Protein AF-A0A9D4KGR6-F1 (afdb_monomer_lite)

Secondary structure (DSSP, 8-state):
----EEEETTTEEEETTS---HHHHHHHHHHHHHHHHHHHHHHHHHHHHHHHHHHHHHHHHHHHHHHHHHHHHHHHHHHHHHHHHHHHHHHHHHHHHHHHHHHHHHHHHHHHHHHHHHHHHHHHHHHHHHHHT-

Foldseek 3Di:
DDFDWDDDPDPFIDTPPDDGPPVVVVVVVVVVVVVVVVVVVVVVVVVVVVVVVVVVVVVVVVVVVVVVVVVVVVVVVVVVVVVVVVVVVVVVVVVVVVVVVVVVVVVVVVVVVVVVVVVVVVVVVVVVVVVVVD

Sequence (134 aa):
MGSLSFCITGNCCTNAKETVSMGCQINILTKFHKDWMKTVTSIVYTSDSINILTKFHQDWMQNINILTKFHKDWMKTINILTKFHKDWMKTINILTKFHKDWMKT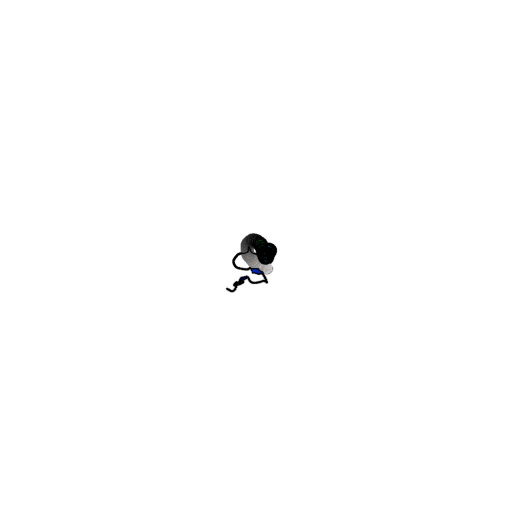VTSTVYTNKLLTDAGHHTSHKLTMSLCDR

Radius of gyration: 55.05 Å; chains: 1; bounding box: 115×32×144 Å

Organism: Dreissena polymorpha (NCBI:txid45954)

pLDDT: mean 84.27, std 15.45, range [39.25, 98.25]

Structure (mmCIF, N/CA/C/O backbone):
data_AF-A0A9D4KGR6-F1
#
_entry.id   AF-A0A9D4KGR6-F1
#
loop_
_atom_site.group_PDB
_atom_site.id
_atom_site.type_symbol
_atom_site.label_atom_id
_atom_site.label_alt_id
_atom_site.label_comp_id
_atom_site.label_asym_id
_atom_site.label_entity_id
_atom_site.label_seq_id
_atom_site.pdbx_PDB_ins_code
_atom_site.Cartn_x
_atom_site.Cartn_y
_atom_site.Cartn_z
_atom_site.occupancy
_atom_site.B_iso_or_equiv
_atom_site.auth_seq_id
_atom_site.auth_comp_id
_atom_site.auth_asym_id
_atom_site.auth_atom_id
_atom_site.pdbx_PDB_model_num
ATOM 1 N N . MET A 1 1 ? 65.909 3.972 -64.790 1.00 39.25 1 MET A N 1
ATOM 2 C CA . MET A 1 1 ? 65.276 4.721 -63.681 1.00 39.25 1 MET A CA 1
ATOM 3 C C . MET A 1 1 ? 64.001 3.983 -63.309 1.00 39.25 1 MET A C 1
ATOM 5 O O . MET A 1 1 ? 63.100 3.919 -64.132 1.00 39.25 1 MET A O 1
ATOM 9 N N . GLY A 1 2 ? 64.000 3.297 -62.164 1.00 45.47 2 GLY A N 1
ATOM 10 C CA . GLY A 1 2 ? 62.938 2.363 -61.776 1.00 45.47 2 GLY A CA 1
ATOM 11 C C . GLY A 1 2 ? 61.663 3.073 -61.323 1.00 45.47 2 GLY A C 1
ATOM 12 O O . GLY A 1 2 ? 61.721 4.036 -60.563 1.00 45.47 2 GLY A O 1
ATOM 13 N N . SER A 1 3 ? 60.514 2.594 -61.790 1.00 53.06 3 SER A N 1
ATOM 14 C CA . SER A 1 3 ? 59.195 3.011 -61.316 1.00 53.06 3 SER A CA 1
ATOM 15 C C . SER A 1 3 ? 58.908 2.365 -59.958 1.00 53.06 3 SER A C 1
ATOM 17 O O . SER A 1 3 ? 58.720 1.151 -59.888 1.00 53.06 3 SER A O 1
ATOM 19 N N . LEU A 1 4 ? 58.870 3.158 -58.880 1.00 50.38 4 LEU A N 1
ATOM 20 C CA . LEU A 1 4 ? 58.347 2.693 -57.593 1.00 50.38 4 LEU A CA 1
ATOM 21 C C . LEU A 1 4 ? 56.828 2.495 -57.712 1.00 50.38 4 LEU A C 1
ATOM 23 O O . LEU A 1 4 ? 56.089 3.450 -57.958 1.00 50.38 4 LEU A O 1
ATOM 27 N N . SER A 1 5 ? 56.379 1.251 -57.551 1.00 55.12 5 SER A N 1
ATOM 28 C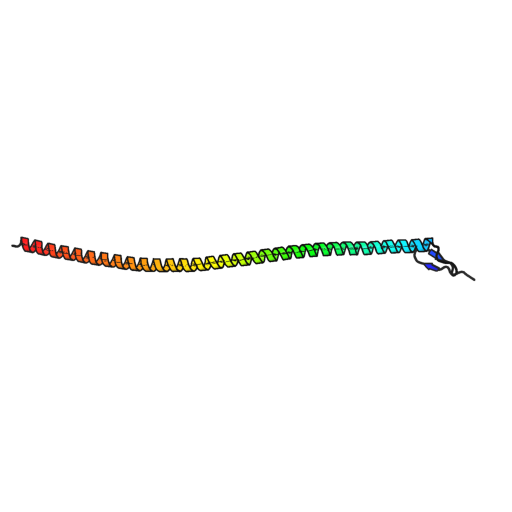 CA . SER A 1 5 ? 54.967 0.900 -57.386 1.00 55.12 5 SER A CA 1
ATOM 29 C C . SER A 1 5 ? 54.619 0.947 -55.900 1.00 55.12 5 SER A C 1
ATOM 31 O O . SER A 1 5 ? 55.370 0.417 -55.079 1.00 55.12 5 SER A O 1
ATOM 33 N N . PHE A 1 6 ? 53.508 1.597 -55.549 1.00 54.81 6 PHE A N 1
ATOM 34 C CA . PHE A 1 6 ? 53.022 1.663 -54.170 1.00 54.81 6 PHE A CA 1
ATOM 35 C C . PHE A 1 6 ? 51.729 0.852 -54.069 1.00 54.81 6 PHE A C 1
ATOM 37 O O . PHE A 1 6 ? 50.770 1.107 -54.801 1.00 54.81 6 PHE A O 1
ATOM 44 N N . CYS A 1 7 ? 51.705 -0.142 -53.182 1.00 55.19 7 CYS A N 1
ATOM 45 C CA . CYS A 1 7 ? 50.536 -0.987 -52.964 1.00 55.19 7 CYS A CA 1
ATOM 46 C C . CYS A 1 7 ? 49.838 -0.579 -51.666 1.00 55.19 7 CYS A C 1
ATOM 48 O O . CYS A 1 7 ? 50.454 -0.590 -50.600 1.00 55.19 7 CYS A O 1
ATOM 50 N N . ILE A 1 8 ? 48.548 -0.249 -51.743 1.00 58.34 8 ILE A N 1
ATOM 51 C CA . ILE A 1 8 ? 47.704 -0.077 -50.554 1.00 58.34 8 ILE A CA 1
ATOM 52 C C . ILE A 1 8 ? 47.057 -1.429 -50.238 1.00 58.34 8 ILE A C 1
ATOM 54 O O . ILE A 1 8 ? 46.689 -2.193 -51.134 1.00 58.34 8 ILE A O 1
ATOM 58 N N . THR A 1 9 ? 46.979 -1.748 -48.946 1.00 54.50 9 THR A N 1
ATOM 59 C CA . THR A 1 9 ? 46.582 -3.039 -48.375 1.00 54.50 9 THR A CA 1
ATOM 60 C C . THR A 1 9 ? 45.329 -3.620 -49.043 1.00 54.50 9 THR A C 1
ATOM 62 O O . THR A 1 9 ? 44.219 -3.133 -48.837 1.00 54.50 9 THR A O 1
ATOM 65 N N . GLY A 1 10 ? 45.511 -4.702 -49.813 1.00 55.84 10 GLY A N 1
ATOM 66 C CA . GLY A 1 10 ? 44.429 -5.418 -50.504 1.00 55.84 10 GLY A CA 1
ATOM 67 C C . GLY A 1 10 ? 44.560 -5.501 -52.030 1.00 55.84 10 GLY A C 1
ATOM 68 O O . GLY A 1 10 ? 43.572 -5.292 -52.725 1.00 55.84 10 GLY A O 1
ATOM 69 N N . ASN A 1 11 ? 45.750 -5.842 -52.543 1.00 56.44 11 ASN A N 1
ATOM 70 C CA . ASN A 1 11 ? 46.047 -6.095 -53.967 1.00 56.44 11 ASN A CA 1
ATOM 71 C C . ASN A 1 11 ? 45.889 -4.906 -54.935 1.00 56.44 11 ASN A C 1
ATOM 73 O O . ASN A 1 11 ? 45.890 -5.107 -56.148 1.00 56.44 11 ASN A O 1
ATOM 77 N N . CYS A 1 12 ? 45.810 -3.671 -54.442 1.00 57.41 12 CYS A N 1
ATOM 78 C CA . CYS A 1 12 ? 45.788 -2.494 -55.305 1.00 57.41 12 CYS A CA 1
ATOM 79 C C . CYS A 1 12 ? 47.167 -1.844 -55.375 1.00 57.41 12 CYS A C 1
ATOM 81 O O . CYS A 1 12 ? 47.561 -1.139 -54.446 1.00 57.41 12 CYS A O 1
ATOM 83 N N . CYS A 1 13 ? 47.882 -2.064 -56.475 1.00 57.47 13 CYS A N 1
ATOM 84 C CA . CYS A 1 13 ? 49.168 -1.430 -56.748 1.00 57.47 13 CYS A CA 1
ATOM 85 C C . CYS A 1 13 ? 49.007 -0.438 -57.904 1.00 57.47 13 CYS A C 1
ATOM 87 O O . CYS A 1 13 ? 48.464 -0.805 -58.947 1.00 57.47 13 CYS A O 1
ATOM 89 N N . THR A 1 14 ? 49.464 0.805 -57.730 1.00 56.59 14 THR A N 1
ATOM 90 C CA . THR A 1 14 ? 49.539 1.783 -58.826 1.00 56.59 14 THR A CA 1
ATOM 91 C C . THR A 1 14 ? 50.951 2.327 -58.991 1.00 56.59 14 THR A C 1
ATOM 93 O O . THR A 1 14 ? 51.754 2.375 -58.054 1.00 56.59 14 THR A O 1
ATOM 96 N N . ASN A 1 15 ? 51.265 2.721 -60.223 1.00 51.19 15 ASN A N 1
ATOM 97 C CA . ASN A 1 15 ? 52.480 3.458 -60.544 1.00 51.19 15 ASN A CA 1
ATOM 98 C C . ASN A 1 15 ? 52.220 4.943 -60.257 1.00 51.19 15 ASN A C 1
ATOM 100 O O . ASN A 1 15 ? 51.100 5.410 -60.452 1.00 51.19 15 ASN A O 1
ATOM 104 N N . ALA A 1 16 ? 53.240 5.692 -59.822 1.00 49.84 16 ALA A N 1
ATOM 105 C CA . ALA A 1 16 ? 53.147 7.052 -59.258 1.00 49.84 16 ALA A CA 1
ATOM 106 C C . ALA A 1 16 ? 52.474 8.154 -60.126 1.00 49.84 16 ALA A C 1
ATOM 108 O O . ALA A 1 16 ? 52.475 9.319 -59.737 1.00 49.84 16 ALA A O 1
ATOM 109 N N . LYS A 1 17 ? 51.902 7.819 -61.290 1.00 51.28 17 LYS A N 1
ATOM 110 C CA . LYS A 1 17 ? 51.137 8.719 -62.168 1.00 51.28 17 LYS A CA 1
ATOM 111 C C . LYS A 1 17 ? 49.699 8.272 -62.475 1.00 51.28 17 LYS A C 1
ATOM 113 O O . LYS A 1 17 ? 48.999 9.022 -63.145 1.00 51.28 17 LYS A O 1
ATOM 118 N N . GLU A 1 18 ? 49.233 7.117 -62.000 1.00 54.38 18 GLU A N 1
ATOM 119 C CA . GLU A 1 18 ? 47.890 6.612 -62.326 1.00 54.38 18 GLU A CA 1
ATOM 120 C C . GLU A 1 18 ? 46.955 6.586 -61.114 1.00 54.38 18 GLU A C 1
ATOM 122 O O . GLU A 1 18 ? 47.272 6.064 -60.042 1.00 54.38 18 GLU A O 1
ATOM 127 N N . THR A 1 19 ? 45.769 7.160 -61.322 1.00 55.81 19 THR A N 1
ATOM 128 C CA . THR A 1 19 ? 44.596 7.082 -60.451 1.00 55.81 19 THR A CA 1
ATOM 129 C C . THR A 1 19 ? 44.317 5.633 -60.053 1.00 55.81 19 THR A C 1
ATOM 131 O O . THR A 1 19 ? 44.275 4.758 -60.917 1.00 55.81 19 THR A O 1
ATOM 134 N N . VAL A 1 20 ? 44.094 5.381 -58.757 1.00 60.66 20 VAL A N 1
ATOM 135 C CA . VAL A 1 20 ? 43.655 4.077 -58.228 1.00 60.66 20 VAL A CA 1
ATOM 136 C C . VAL A 1 20 ? 42.523 3.533 -59.101 1.00 60.66 20 VAL A C 1
ATOM 138 O O . VAL A 1 20 ? 41.500 4.201 -59.240 1.00 60.66 20 VAL A O 1
ATOM 141 N N . SER A 1 21 ? 42.718 2.350 -59.702 1.00 65.00 21 SER A N 1
ATOM 142 C CA . SER A 1 21 ? 41.725 1.725 -60.589 1.00 65.00 21 SER A CA 1
ATOM 143 C C . SER A 1 21 ? 40.340 1.758 -59.938 1.00 65.00 21 SER A C 1
ATOM 145 O O . SER A 1 21 ? 40.200 1.422 -58.760 1.00 65.00 21 SER A O 1
ATOM 147 N N . MET A 1 22 ? 39.312 2.162 -60.688 1.00 63.66 22 MET A N 1
ATOM 148 C CA . MET A 1 22 ? 37.942 2.333 -60.185 1.00 63.66 22 MET A CA 1
ATOM 149 C C . MET A 1 22 ? 37.417 1.065 -59.483 1.00 63.66 22 MET A C 1
ATOM 151 O O . MET A 1 22 ? 36.724 1.151 -58.471 1.00 63.66 22 MET A O 1
ATOM 155 N N . GLY A 1 23 ? 37.846 -0.122 -59.931 1.00 67.69 23 GLY A N 1
ATOM 156 C CA . GLY A 1 23 ? 37.554 -1.393 -59.257 1.00 67.69 23 GLY A CA 1
ATOM 157 C C . GLY A 1 23 ? 38.166 -1.514 -57.853 1.00 67.69 23 GLY A C 1
ATOM 158 O O . GLY A 1 23 ? 37.535 -2.056 -56.948 1.00 67.69 23 GLY A O 1
ATOM 159 N N . CYS A 1 24 ? 39.356 -0.954 -57.627 1.00 70.25 24 CYS A N 1
ATOM 160 C CA . CYS A 1 24 ? 39.965 -0.895 -56.301 1.00 70.25 24 CYS A CA 1
ATOM 161 C C . CYS A 1 24 ? 39.225 0.075 -55.366 1.00 70.25 24 CYS A C 1
ATOM 163 O O . CYS A 1 24 ? 38.978 -0.260 -54.207 1.00 70.25 24 CYS A O 1
ATOM 165 N N . GLN A 1 25 ? 38.814 1.245 -55.870 1.00 71.50 25 GLN A N 1
ATOM 166 C CA . GLN A 1 25 ? 38.008 2.197 -55.095 1.00 71.50 25 GLN A CA 1
ATOM 167 C C . GLN A 1 25 ? 36.681 1.565 -54.648 1.00 71.50 25 GLN A C 1
ATOM 169 O O . GLN A 1 25 ? 36.315 1.661 -53.476 1.00 71.50 25 GLN A O 1
ATOM 174 N N . ILE A 1 26 ? 36.010 0.841 -55.551 1.00 77.50 26 ILE A N 1
ATOM 175 C CA . ILE A 1 26 ? 34.780 0.094 -55.250 1.00 77.50 26 ILE A CA 1
ATOM 176 C C . ILE A 1 26 ? 35.033 -0.988 -54.194 1.00 77.50 26 ILE A C 1
ATOM 178 O O . ILE A 1 26 ? 34.235 -1.136 -53.266 1.00 77.50 26 ILE A O 1
ATOM 182 N N . ASN A 1 27 ? 36.139 -1.732 -54.286 1.00 80.06 27 ASN A N 1
ATOM 183 C CA . ASN A 1 27 ? 36.455 -2.791 -53.326 1.00 80.06 27 ASN A CA 1
ATOM 184 C C . ASN A 1 27 ? 36.734 -2.239 -51.915 1.00 80.06 27 ASN A C 1
ATOM 186 O O . ASN A 1 27 ? 36.202 -2.757 -50.931 1.00 80.06 27 ASN A O 1
ATOM 190 N N . ILE A 1 28 ? 37.510 -1.154 -51.811 1.00 81.31 28 ILE A N 1
ATOM 191 C CA . ILE A 1 28 ? 37.784 -0.468 -50.538 1.00 81.31 28 ILE A CA 1
ATOM 192 C C . ILE A 1 28 ? 36.479 0.045 -49.920 1.00 81.31 28 ILE A C 1
ATOM 194 O O . ILE A 1 28 ? 36.210 -0.225 -48.747 1.00 81.31 28 ILE A O 1
ATOM 198 N N . LEU A 1 29 ? 35.638 0.716 -50.713 1.00 83.44 29 LEU A N 1
ATOM 199 C CA . LEU A 1 29 ? 34.348 1.232 -50.256 1.00 83.44 29 LEU A CA 1
ATOM 200 C C . LEU A 1 29 ? 33.411 0.105 -49.805 1.00 83.44 29 LEU A C 1
ATOM 202 O O . LEU A 1 29 ? 32.765 0.212 -48.767 1.00 83.44 29 LEU A O 1
ATOM 206 N N . THR A 1 30 ? 33.380 -1.007 -50.540 1.00 82.25 30 THR A N 1
ATOM 207 C CA . THR A 1 30 ? 32.559 -2.177 -50.200 1.00 82.25 30 THR A CA 1
ATOM 208 C C . THR A 1 30 ? 33.017 -2.817 -48.892 1.00 82.25 30 THR A C 1
ATOM 210 O O . THR A 1 30 ? 32.188 -3.202 -48.066 1.00 82.25 30 THR A O 1
ATOM 213 N N . LYS A 1 31 ? 34.332 -2.929 -48.673 1.00 84.38 31 LYS A N 1
ATOM 214 C CA . LYS A 1 31 ? 34.888 -3.457 -47.423 1.00 84.38 31 LYS A CA 1
ATOM 215 C C . LYS A 1 31 ? 34.553 -2.545 -46.243 1.00 84.38 31 LYS A C 1
ATOM 217 O O . LYS A 1 31 ? 34.043 -3.030 -45.237 1.00 84.38 31 LYS A O 1
ATOM 222 N N . PHE A 1 32 ? 34.755 -1.238 -46.402 1.00 89.25 32 PHE A N 1
ATOM 223 C CA . PHE A 1 32 ? 34.388 -0.254 -45.387 1.00 89.25 32 PHE A CA 1
ATOM 224 C C . PHE A 1 32 ? 32.892 -0.303 -45.065 1.00 89.25 32 PHE A C 1
ATOM 226 O O . PHE A 1 32 ? 32.518 -0.359 -43.899 1.00 89.25 32 PHE A O 1
ATOM 233 N N . HIS A 1 33 ? 32.033 -0.363 -46.084 1.00 84.44 33 HIS A N 1
ATOM 234 C CA . HIS A 1 33 ? 30.590 -0.467 -45.894 1.00 84.44 33 HIS A CA 1
ATOM 235 C C . HIS A 1 33 ? 30.206 -1.732 -45.114 1.00 84.44 33 HIS A C 1
ATOM 237 O O . HIS A 1 33 ? 29.408 -1.655 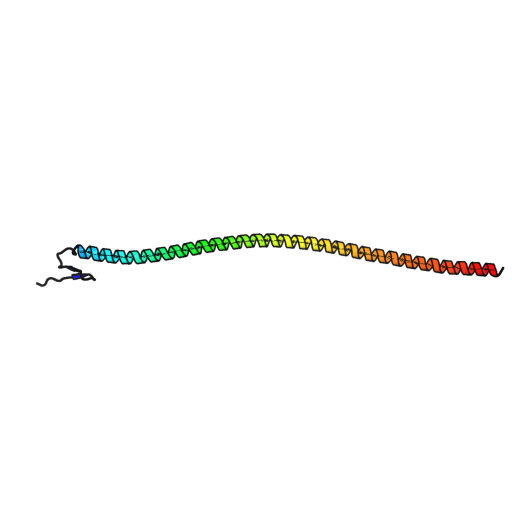-44.184 1.00 84.44 33 HIS A O 1
ATOM 243 N N . LYS A 1 34 ? 30.814 -2.887 -45.420 1.00 90.50 34 LYS A N 1
ATOM 244 C CA . LYS A 1 34 ? 30.588 -4.132 -44.664 1.00 90.50 34 LYS A CA 1
ATOM 245 C C . LYS A 1 34 ? 30.981 -3.994 -43.191 1.00 90.50 34 LYS A C 1
ATOM 247 O O . LYS A 1 34 ? 30.241 -4.454 -42.325 1.00 90.50 34 LYS A O 1
ATOM 252 N N . ASP A 1 35 ? 32.119 -3.374 -42.900 1.00 87.69 35 ASP A N 1
ATOM 253 C CA . ASP A 1 35 ? 32.596 -3.206 -41.522 1.00 87.69 35 ASP A CA 1
ATOM 254 C C . ASP A 1 35 ? 31.791 -2.144 -40.751 1.00 87.69 35 ASP A C 1
ATOM 256 O O . ASP A 1 35 ? 31.474 -2.326 -39.571 1.00 87.69 35 ASP A O 1
ATOM 260 N N . TRP A 1 36 ? 31.350 -1.086 -41.433 1.00 88.88 36 TRP A N 1
ATOM 261 C CA . TRP A 1 36 ? 30.419 -0.107 -40.880 1.00 88.88 36 TRP A CA 1
ATOM 262 C C . TRP A 1 36 ? 29.057 -0.739 -40.562 1.00 88.88 36 TRP A C 1
ATOM 264 O O . TRP A 1 36 ? 28.551 -0.571 -39.455 1.00 88.88 36 TRP A O 1
ATOM 274 N N . MET A 1 37 ? 28.506 -1.556 -41.466 1.00 91.69 37 MET A N 1
ATOM 275 C CA . MET A 1 37 ? 27.231 -2.252 -41.251 1.00 91.69 37 MET A CA 1
ATOM 276 C C . MET A 1 37 ? 27.271 -3.207 -40.053 1.00 91.69 37 MET A C 1
ATOM 278 O O . MET A 1 37 ? 26.291 -3.283 -39.311 1.00 91.69 37 MET A O 1
ATOM 282 N N . LYS A 1 38 ? 28.395 -3.896 -39.805 1.00 91.88 38 LYS A N 1
ATOM 283 C CA . LYS A 1 38 ? 28.571 -4.709 -38.585 1.00 91.88 38 LYS A CA 1
ATOM 284 C C . LYS A 1 38 ? 28.472 -3.851 -37.323 1.00 91.88 38 LYS A C 1
ATOM 286 O O . LYS A 1 38 ? 27.765 -4.217 -36.386 1.00 91.88 38 LYS A O 1
ATOM 291 N N . THR A 1 39 ? 29.144 -2.699 -37.321 1.00 90.12 39 THR A N 1
ATOM 292 C CA . THR A 1 39 ? 29.128 -1.750 -36.199 1.00 90.12 39 THR A CA 1
ATOM 293 C C . THR A 1 39 ? 27.720 -1.210 -35.949 1.00 90.12 39 THR A C 1
ATOM 295 O O . THR A 1 39 ? 27.229 -1.276 -34.825 1.00 90.12 39 THR A O 1
ATOM 298 N N . VAL A 1 40 ? 27.034 -0.747 -36.999 1.00 89.81 40 VAL A N 1
ATOM 299 C CA . VAL A 1 40 ? 25.652 -0.246 -36.912 1.00 89.81 40 VAL A CA 1
ATOM 300 C C . VAL A 1 40 ? 24.716 -1.318 -36.365 1.00 89.81 40 VAL A C 1
ATOM 302 O O . VAL A 1 40 ? 23.950 -1.053 -35.445 1.00 89.81 40 VAL A O 1
ATOM 305 N N . THR A 1 41 ? 24.823 -2.545 -36.872 1.00 91.19 41 THR A N 1
ATOM 306 C CA . THR A 1 41 ? 24.003 -3.674 -36.421 1.00 91.19 41 THR A CA 1
ATOM 307 C C . THR A 1 41 ? 24.196 -3.939 -34.924 1.00 91.19 41 THR A C 1
ATOM 309 O O . THR A 1 41 ? 23.220 -4.058 -34.188 1.00 91.19 41 THR A O 1
ATOM 312 N N . SER A 1 42 ? 25.443 -3.952 -34.440 1.00 92.06 42 SER A N 1
ATOM 313 C CA . SER A 1 42 ? 25.746 -4.119 -33.011 1.00 92.06 42 SER A CA 1
ATOM 314 C C . SER A 1 42 ? 25.163 -2.999 -32.140 1.00 92.06 42 SER A C 1
ATOM 316 O O . SER A 1 42 ? 24.673 -3.264 -31.039 1.00 92.06 42 SER A O 1
ATOM 318 N N . ILE A 1 43 ? 25.212 -1.751 -32.617 1.00 93.06 43 ILE A N 1
ATOM 319 C CA . ILE A 1 43 ? 24.647 -0.595 -31.908 1.00 93.06 43 ILE A CA 1
ATOM 320 C C . ILE A 1 43 ? 23.126 -0.733 -31.803 1.00 93.06 43 ILE A C 1
ATOM 322 O O . ILE A 1 43 ? 22.577 -0.569 -30.714 1.00 93.06 43 ILE A O 1
ATOM 326 N N . VAL A 1 44 ? 22.455 -1.089 -32.902 1.00 92.62 44 VAL A N 1
ATOM 327 C CA . VAL A 1 44 ? 20.996 -1.272 -32.938 1.00 92.62 44 VAL A CA 1
ATOM 328 C C . VAL A 1 44 ? 20.555 -2.364 -31.959 1.00 92.62 44 VAL A C 1
ATOM 330 O O . VAL A 1 44 ? 19.710 -2.096 -31.110 1.00 92.62 44 VAL A O 1
ATOM 333 N N . TYR A 1 45 ? 21.195 -3.540 -31.966 1.00 91.00 45 TYR A N 1
ATOM 334 C CA . TYR A 1 45 ? 20.877 -4.615 -31.011 1.00 91.00 45 TYR A CA 1
ATOM 335 C C . TYR A 1 45 ? 21.029 -4.189 -29.544 1.00 91.00 45 TYR A C 1
ATOM 337 O O . TYR A 1 45 ? 20.219 -4.553 -28.686 1.00 91.00 45 TYR A O 1
ATOM 345 N N . THR A 1 46 ? 22.068 -3.408 -29.245 1.00 91.69 46 THR A N 1
ATOM 346 C CA . THR A 1 46 ? 22.307 -2.901 -27.888 1.00 91.69 46 THR A CA 1
ATOM 347 C C . THR A 1 46 ? 21.2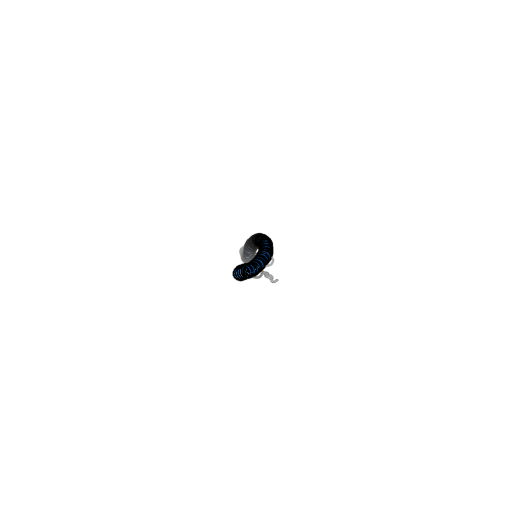25 -1.896 -27.490 1.00 91.69 46 THR A C 1
ATOM 349 O O . THR A 1 46 ? 20.693 -1.967 -26.384 1.00 91.69 46 THR A O 1
ATOM 352 N N . SER A 1 47 ? 20.845 -1.000 -28.406 1.00 92.25 47 SER A N 1
ATOM 353 C CA . SER A 1 47 ? 19.761 -0.033 -28.208 1.00 92.25 47 SER A CA 1
ATOM 354 C C . SER A 1 47 ? 18.420 -0.724 -27.948 1.00 92.25 47 SER A C 1
ATOM 356 O O . SER A 1 47 ? 17.709 -0.358 -27.011 1.00 92.25 47 SER A O 1
ATOM 358 N N . ASP A 1 48 ? 18.090 -1.757 -28.724 1.00 95.19 48 ASP A N 1
ATOM 359 C CA . ASP A 1 48 ? 16.857 -2.529 -28.544 1.00 95.19 48 ASP A CA 1
ATOM 360 C C . ASP A 1 48 ? 16.825 -3.219 -27.177 1.00 95.19 48 ASP A C 1
ATOM 362 O O . ASP A 1 48 ? 15.816 -3.172 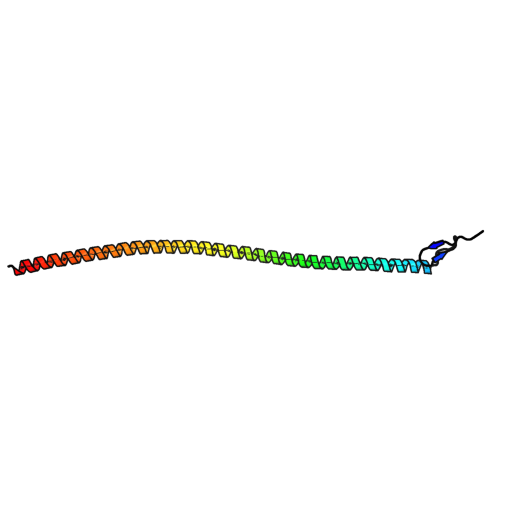-26.469 1.00 95.19 48 ASP A O 1
ATOM 366 N N . SER A 1 49 ? 17.960 -3.783 -26.759 1.00 91.88 49 SER A N 1
ATOM 367 C CA . SER A 1 49 ? 18.107 -4.414 -25.444 1.00 91.88 49 SER A CA 1
ATOM 368 C C . SER A 1 49 ? 17.902 -3.412 -24.302 1.00 91.88 49 SER A C 1
ATOM 370 O O . SER A 1 49 ? 17.181 -3.697 -23.344 1.00 91.88 49 SER A O 1
ATOM 372 N N . ILE A 1 50 ? 18.480 -2.211 -24.416 1.00 94.31 50 ILE A N 1
ATOM 373 C CA . ILE A 1 50 ? 18.298 -1.124 -23.441 1.00 94.31 50 ILE A CA 1
ATOM 374 C C . ILE A 1 50 ? 16.832 -0.681 -23.387 1.00 94.31 50 ILE A C 1
ATOM 376 O O . ILE A 1 50 ? 16.291 -0.463 -22.301 1.00 94.31 50 ILE A O 1
ATOM 380 N N . ASN A 1 51 ? 16.163 -0.573 -24.534 1.00 96.38 51 ASN A N 1
ATOM 381 C CA . ASN A 1 51 ? 14.756 -0.188 -24.597 1.00 96.38 51 ASN A CA 1
ATOM 382 C C . ASN A 1 51 ? 13.848 -1.223 -23.910 1.00 96.38 51 ASN A C 1
ATOM 384 O O . ASN A 1 51 ? 12.972 -0.855 -23.127 1.00 96.38 51 ASN A O 1
ATOM 388 N N . ILE A 1 52 ? 14.086 -2.518 -24.144 1.00 94.56 52 ILE A N 1
ATOM 389 C CA . ILE A 1 52 ? 13.356 -3.605 -23.472 1.00 94.56 52 ILE A CA 1
ATOM 390 C C . ILE A 1 52 ? 13.565 -3.535 -21.956 1.00 94.56 52 ILE A C 1
ATOM 392 O O . ILE A 1 52 ? 12.589 -3.560 -21.204 1.00 94.56 52 ILE A O 1
ATOM 396 N N . LEU A 1 53 ? 14.814 -3.385 -21.501 1.00 92.94 53 LEU A N 1
ATOM 397 C CA . LEU A 1 53 ? 15.125 -3.277 -20.075 1.00 92.94 53 LEU A CA 1
ATOM 398 C C . LEU A 1 53 ? 14.460 -2.050 -19.435 1.00 92.94 53 LEU A C 1
ATOM 400 O O . LEU A 1 53 ? 13.939 -2.136 -18.325 1.00 92.94 53 LEU A O 1
ATOM 404 N N . THR A 1 54 ? 14.434 -0.924 -20.148 1.00 94.56 54 THR A N 1
ATOM 405 C CA . THR A 1 54 ? 13.799 0.319 -19.687 1.00 94.56 54 THR A CA 1
ATOM 406 C C . THR A 1 54 ? 12.297 0.133 -19.499 1.00 94.56 54 THR A C 1
ATOM 408 O O . THR A 1 54 ? 11.765 0.503 -18.454 1.00 94.56 54 THR A O 1
ATOM 411 N N . LYS A 1 55 ? 11.616 -0.491 -20.468 1.00 95.50 55 LYS A N 1
ATOM 412 C CA . LYS A 1 55 ? 10.181 -0.799 -20.363 1.00 95.50 55 LYS A CA 1
ATOM 413 C C . LYS A 1 55 ? 9.894 -1.743 -19.202 1.00 95.50 55 LYS A C 1
ATOM 415 O O . LYS A 1 55 ? 9.033 -1.451 -18.381 1.00 95.50 55 LYS A O 1
ATOM 420 N N . PHE A 1 56 ? 10.673 -2.817 -19.073 1.00 93.19 56 PHE A N 1
ATOM 421 C CA . PHE A 1 56 ? 10.526 -3.746 -17.953 1.00 93.19 56 PHE A CA 1
ATOM 422 C C . PHE A 1 56 ? 10.718 -3.046 -16.601 1.00 93.19 56 PHE A C 1
ATOM 424 O O . PHE A 1 56 ? 9.946 -3.265 -15.670 1.00 93.19 56 PHE A O 1
ATOM 431 N N . HIS A 1 57 ? 11.715 -2.165 -16.490 1.00 88.12 57 HIS A N 1
ATOM 432 C CA . HIS A 1 57 ? 11.936 -1.383 -15.278 1.00 88.12 57 HIS A CA 1
ATOM 433 C C . HIS A 1 57 ? 10.751 -0.457 -14.965 1.00 88.12 57 HIS A C 1
ATOM 435 O O . HIS A 1 57 ? 10.337 -0.365 -13.811 1.00 88.12 57 HIS A O 1
ATOM 441 N N . GLN A 1 58 ? 10.173 0.196 -15.976 1.00 94.06 58 GLN A N 1
ATOM 442 C CA . GLN A 1 58 ? 8.981 1.031 -15.808 1.00 94.06 58 GLN A CA 1
ATOM 443 C C . GLN A 1 58 ? 7.779 0.215 -15.317 1.00 94.06 58 GLN A C 1
ATOM 445 O O . GLN A 1 58 ? 7.141 0.613 -14.341 1.00 94.06 58 GLN A O 1
ATOM 450 N N . ASP A 1 59 ? 7.508 -0.940 -15.927 1.00 91.31 59 ASP A N 1
ATOM 451 C CA . ASP A 1 59 ? 6.419 -1.837 -15.520 1.00 91.31 59 ASP A CA 1
ATOM 452 C C . ASP A 1 59 ? 6.629 -2.359 -14.092 1.00 91.31 59 ASP A C 1
ATOM 454 O O . ASP A 1 59 ? 5.708 -2.401 -13.270 1.00 91.31 59 ASP A O 1
ATOM 458 N N . TRP A 1 60 ? 7.868 -2.710 -13.750 1.00 86.88 60 TRP A N 1
ATOM 459 C CA . TRP A 1 60 ? 8.228 -3.133 -12.401 1.00 86.88 60 TRP A CA 1
ATOM 460 C C . TRP A 1 60 ? 8.007 -2.017 -11.369 1.00 86.88 60 TRP A C 1
ATOM 462 O O . TRP A 1 60 ? 7.396 -2.251 -10.324 1.00 86.88 60 TRP A O 1
ATOM 472 N N . MET A 1 61 ? 8.409 -0.782 -11.681 1.00 91.19 61 MET A N 1
ATOM 473 C CA . MET A 1 61 ? 8.166 0.382 -10.823 1.00 91.19 61 MET A CA 1
ATOM 474 C C . MET A 1 61 ? 6.672 0.695 -10.666 1.00 91.19 61 MET A C 1
ATOM 476 O O . MET A 1 61 ? 6.232 1.050 -9.568 1.00 91.19 61 MET A O 1
ATOM 480 N N . GLN A 1 62 ? 5.864 0.519 -11.717 1.00 93.44 62 GLN A N 1
ATOM 481 C CA . GLN A 1 62 ? 4.406 0.643 -11.618 1.00 93.44 62 GLN A CA 1
ATOM 482 C C . GLN A 1 62 ? 3.816 -0.397 -10.659 1.00 93.44 62 GLN A C 1
ATOM 484 O O . GLN A 1 62 ? 3.016 -0.042 -9.789 1.00 93.44 62 GLN A O 1
ATOM 489 N N . ASN A 1 63 ? 4.256 -1.654 -10.748 1.00 88.44 63 ASN A N 1
ATOM 490 C CA . ASN A 1 63 ? 3.826 -2.714 -9.834 1.00 88.44 63 ASN A CA 1
ATOM 491 C C . ASN A 1 63 ? 4.194 -2.410 -8.374 1.00 88.44 63 ASN A C 1
ATOM 493 O O . ASN A 1 63 ? 3.357 -2.573 -7.482 1.00 88.44 63 ASN A O 1
ATOM 497 N N . ILE A 1 64 ? 5.402 -1.894 -8.114 1.00 88.88 64 ILE A N 1
ATOM 498 C CA . ILE A 1 64 ? 5.801 -1.441 -6.770 1.00 88.88 64 ILE A CA 1
ATOM 499 C C . ILE A 1 64 ? 4.876 -0.333 -6.262 1.00 88.88 64 ILE A C 1
ATOM 501 O O . ILE A 1 64 ? 4.471 -0.346 -5.095 1.00 88.88 64 ILE A O 1
ATOM 505 N N . ASN A 1 65 ? 4.514 0.625 -7.116 1.00 91.62 65 ASN A N 1
ATOM 506 C CA . ASN A 1 65 ? 3.627 1.716 -6.727 1.00 91.62 65 ASN A CA 1
ATOM 507 C C . ASN A 1 65 ? 2.221 1.204 -6.358 1.00 91.62 65 ASN A C 1
ATOM 509 O O . ASN A 1 65 ? 1.648 1.621 -5.347 1.00 91.62 65 ASN A O 1
ATOM 513 N N . ILE A 1 66 ? 1.694 0.248 -7.129 1.00 92.94 66 ILE A N 1
ATOM 514 C CA . ILE A 1 66 ? 0.423 -0.426 -6.835 1.00 92.94 66 ILE A CA 1
ATOM 515 C C . ILE A 1 66 ? 0.500 -1.142 -5.482 1.00 92.94 66 ILE A C 1
ATOM 517 O O . ILE A 1 66 ? -0.343 -0.902 -4.614 1.00 92.94 66 ILE A O 1
ATOM 521 N N . LEU A 1 67 ? 1.536 -1.956 -5.259 1.00 88.50 67 LEU A N 1
ATOM 522 C CA . LEU A 1 67 ? 1.733 -2.680 -4.001 1.00 88.50 67 LEU A CA 1
ATOM 523 C C . LEU A 1 67 ? 1.841 -1.724 -2.805 1.00 88.50 67 LEU A C 1
ATOM 525 O O . LEU A 1 67 ? 1.243 -1.958 -1.756 1.00 88.50 67 LEU A O 1
ATOM 529 N N . THR A 1 68 ? 2.542 -0.604 -2.980 1.00 90.19 68 THR A N 1
ATOM 530 C CA . THR A 1 68 ? 2.683 0.435 -1.952 1.00 90.19 68 THR A CA 1
ATOM 531 C C . THR A 1 68 ? 1.334 1.051 -1.586 1.00 90.19 68 THR A C 1
ATOM 533 O O . THR A 1 68 ? 1.054 1.283 -0.407 1.00 90.19 68 THR A O 1
ATOM 536 N N . LYS A 1 69 ? 0.470 1.307 -2.576 1.00 94.19 69 LYS A N 1
ATOM 537 C CA . LYS A 1 69 ? -0.886 1.815 -2.335 1.00 94.19 69 LYS A CA 1
ATOM 538 C C . LYS A 1 69 ? -1.729 0.800 -1.563 1.00 94.19 69 LYS A C 1
ATOM 540 O O . LYS A 1 69 ? -2.313 1.163 -0.544 1.00 94.19 69 LYS A O 1
ATOM 545 N N . PHE A 1 70 ? -1.719 -0.466 -1.984 1.00 92.00 70 PHE A N 1
ATOM 546 C CA . PHE A 1 70 ? -2.415 -1.540 -1.271 1.00 92.00 70 PHE A CA 1
ATOM 547 C C . PHE A 1 70 ? -1.924 -1.691 0.167 1.00 92.00 70 PHE A C 1
ATOM 549 O O . PHE A 1 70 ? -2.738 -1.784 1.082 1.00 92.00 70 PHE A O 1
ATOM 556 N N . HIS A 1 71 ? -0.610 -1.648 0.393 1.00 89.75 71 HIS A N 1
ATOM 557 C CA . HIS A 1 71 ? -0.046 -1.730 1.736 1.00 89.75 71 HIS A CA 1
ATOM 558 C C . HIS A 1 71 ? -0.533 -0.583 2.633 1.00 89.75 71 HIS A C 1
ATOM 560 O O . HIS A 1 71 ? -0.926 -0.814 3.777 1.00 89.75 71 HIS A O 1
ATOM 566 N N . LYS A 1 72 ? -0.585 0.651 2.111 1.00 94.69 72 LYS A N 1
ATOM 567 C CA . LYS A 1 72 ? -1.136 1.801 2.846 1.00 94.69 72 LYS A CA 1
ATOM 568 C C . LYS A 1 72 ? -2.606 1.596 3.216 1.00 94.69 72 LYS A C 1
ATOM 570 O O . LYS A 1 72 ? -2.989 1.887 4.348 1.00 94.69 72 LYS A O 1
ATOM 575 N N . ASP A 1 73 ? -3.428 1.104 2.294 1.00 95.56 73 ASP A N 1
ATOM 576 C CA . ASP A 1 73 ? -4.855 0.881 2.552 1.00 95.56 73 ASP A CA 1
ATOM 577 C C . ASP A 1 73 ? -5.096 -0.293 3.516 1.00 95.56 73 ASP A C 1
ATOM 579 O O . ASP A 1 73 ? -5.954 -0.219 4.404 1.00 95.56 73 ASP A O 1
ATOM 583 N N . TRP A 1 74 ? -4.268 -1.332 3.440 1.00 90.12 74 TRP A N 1
ATOM 584 C CA . TRP A 1 74 ? -4.276 -2.426 4.405 1.00 90.12 74 TRP A CA 1
ATOM 585 C C . TRP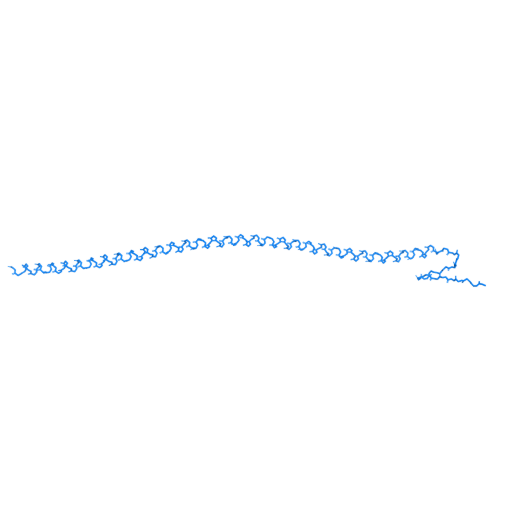 A 1 74 ? -3.903 -1.946 5.815 1.00 90.12 74 TRP A C 1
ATOM 587 O O . TRP A 1 74 ? -4.617 -2.233 6.777 1.00 90.12 74 TRP A O 1
ATOM 597 N N . MET A 1 75 ? -2.869 -1.108 5.944 1.00 95.94 75 MET A N 1
ATOM 598 C CA . MET A 1 75 ? -2.485 -0.506 7.227 1.00 95.94 75 MET A CA 1
ATOM 599 C C . MET A 1 75 ? -3.581 0.390 7.818 1.00 95.94 75 MET A C 1
ATOM 601 O O . MET A 1 75 ? -3.802 0.368 9.031 1.00 95.94 75 MET A O 1
ATOM 605 N N . LYS A 1 76 ? -4.325 1.138 6.990 1.00 97.19 76 LYS A N 1
ATOM 606 C CA . LYS A 1 76 ? -5.508 1.885 7.461 1.00 97.19 76 LYS A CA 1
ATOM 607 C C . LYS A 1 76 ? -6.562 0.947 8.049 1.00 97.19 76 LYS A C 1
ATOM 609 O O . LYS A 1 76 ? -7.106 1.239 9.112 1.00 97.19 76 LYS A O 1
ATOM 614 N N . THR A 1 77 ? -6.817 -0.180 7.389 1.00 97.06 77 THR A N 1
ATOM 615 C CA . THR A 1 77 ? -7.782 -1.189 7.853 1.00 97.06 77 THR A CA 1
ATOM 616 C C . THR A 1 77 ? -7.366 -1.772 9.204 1.00 97.06 77 THR A C 1
ATOM 618 O O . THR A 1 77 ? -8.173 -1.807 10.134 1.00 97.06 77 THR A O 1
ATOM 621 N N . ILE A 1 78 ? -6.089 -2.137 9.362 1.00 96.81 78 ILE A N 1
ATOM 622 C CA . ILE A 1 78 ? -5.533 -2.603 10.643 1.00 96.81 78 ILE A CA 1
ATOM 623 C C . ILE A 1 78 ? -5.709 -1.547 11.737 1.00 96.81 78 ILE A C 1
ATOM 625 O O . ILE A 1 78 ? -6.081 -1.877 12.865 1.00 96.81 78 ILE A O 1
ATOM 629 N N . ASN A 1 79 ? -5.481 -0.271 11.424 1.00 97.69 79 ASN A N 1
ATOM 630 C CA . ASN A 1 79 ? -5.636 0.802 12.401 1.00 97.69 79 ASN A CA 1
ATOM 631 C C . ASN A 1 79 ? -7.097 0.953 12.869 1.00 97.69 79 ASN A C 1
ATOM 633 O O . ASN A 1 79 ? -7.355 1.109 14.064 1.00 97.69 79 ASN A O 1
ATOM 637 N N . ILE A 1 80 ? -8.061 0.840 11.947 1.00 97.81 80 ILE A N 1
ATOM 638 C CA . ILE A 1 80 ? -9.497 0.848 12.271 1.00 97.81 80 ILE A CA 1
ATOM 639 C C . ILE A 1 80 ? -9.851 -0.342 13.169 1.00 97.81 80 ILE A C 1
ATOM 641 O O . ILE A 1 80 ? -10.459 -0.147 14.222 1.00 97.81 80 ILE A O 1
ATOM 645 N N . LEU A 1 81 ? -9.424 -1.555 12.802 1.00 97.50 81 LEU A N 1
ATOM 646 C CA . LEU A 1 81 ? -9.654 -2.765 13.599 1.00 97.50 81 LEU A CA 1
ATOM 647 C C . LEU A 1 81 ? -9.042 -2.648 14.996 1.00 97.50 81 LEU A C 1
ATOM 649 O O . LEU A 1 81 ? -9.678 -2.998 15.985 1.00 97.50 81 LEU A O 1
ATOM 653 N N . THR A 1 82 ? -7.838 -2.087 15.096 1.00 97.81 82 THR A N 1
ATOM 654 C CA . THR A 1 82 ? -7.157 -1.866 16.376 1.00 97.81 82 THR A CA 1
ATOM 655 C C . THR A 1 82 ? -7.939 -0.900 17.264 1.00 97.81 82 THR A C 1
ATOM 657 O O . THR A 1 82 ? -8.069 -1.130 18.468 1.00 97.81 82 THR A O 1
ATOM 660 N N . LYS A 1 83 ? -8.486 0.180 16.691 1.00 97.81 83 LYS A N 1
ATOM 661 C CA . LYS A 1 83 ? -9.338 1.120 17.427 1.00 97.81 83 LYS A CA 1
ATOM 662 C C . LYS A 1 83 ? -10.616 0.436 17.912 1.00 97.81 83 LYS A C 1
ATOM 664 O O . LYS A 1 83 ? -10.930 0.528 19.095 1.00 97.81 83 LYS A O 1
ATOM 669 N N . PHE A 1 84 ? -11.289 -0.302 17.031 1.00 97.75 84 PHE A N 1
ATOM 670 C CA . PHE A 1 84 ? -12.500 -1.039 17.382 1.00 97.75 84 PHE A CA 1
ATOM 671 C C . PHE A 1 84 ? -12.238 -2.068 18.487 1.00 97.75 84 PHE A C 1
ATOM 673 O O . PHE A 1 84 ? -12.974 -2.116 19.465 1.00 97.75 84 PHE A O 1
ATOM 680 N N . HIS A 1 85 ? -11.144 -2.825 18.393 1.00 97.44 85 HIS A N 1
ATOM 681 C CA . HIS A 1 85 ? -10.744 -3.782 19.421 1.00 97.44 85 HIS A CA 1
ATOM 682 C C . HIS A 1 85 ? -10.518 -3.106 20.781 1.00 97.44 85 HIS A C 1
ATOM 684 O O . HIS A 1 85 ? -10.982 -3.601 21.805 1.00 97.44 85 HIS A O 1
ATOM 690 N N . LYS A 1 86 ? -9.851 -1.943 20.811 1.00 98.12 86 LYS A N 1
ATOM 691 C CA . LYS A 1 86 ? -9.678 -1.167 22.051 1.00 98.12 86 LYS A CA 1
ATOM 692 C C . LYS A 1 86 ? -11.018 -0.739 22.645 1.00 98.12 86 LYS A C 1
ATOM 694 O O . LYS A 1 86 ? -11.199 -0.849 23.855 1.00 98.12 86 LYS A O 1
ATOM 699 N N . ASP A 1 87 ? -11.940 -0.252 21.822 1.00 97.88 87 ASP A N 1
ATOM 700 C CA . ASP A 1 87 ? -13.255 0.185 22.294 1.00 97.88 87 ASP A CA 1
ATOM 701 C C . ASP A 1 87 ? -14.111 -1.001 22.762 1.00 97.88 87 ASP A C 1
ATOM 703 O O . ASP A 1 87 ? -14.743 -0.927 23.814 1.00 97.88 87 ASP A O 1
ATOM 707 N N . TRP A 1 88 ? -14.036 -2.139 22.075 1.00 97.12 88 TRP A N 1
ATOM 708 C CA . TRP A 1 88 ? -14.687 -3.375 22.497 1.00 97.12 88 TRP A CA 1
ATOM 709 C C . TRP A 1 88 ? -14.153 -3.881 23.846 1.00 97.12 88 TRP A C 1
ATOM 711 O O . TRP A 1 88 ? -14.934 -4.192 24.746 1.00 97.12 88 TRP A O 1
ATOM 721 N N . MET A 1 89 ? -12.832 -3.854 24.049 1.00 98.25 89 MET A N 1
ATOM 722 C CA . MET A 1 89 ? -12.217 -4.201 25.335 1.00 98.25 89 MET A CA 1
ATOM 723 C C . MET A 1 89 ? -12.627 -3.253 26.470 1.00 98.25 89 MET A C 1
ATOM 725 O O . MET A 1 89 ? -12.816 -3.701 27.602 1.00 98.25 89 MET A O 1
ATOM 729 N N . LYS A 1 90 ? -12.821 -1.954 26.198 1.00 97.88 90 LYS A N 1
ATOM 730 C CA . LYS A 1 90 ? -13.383 -1.027 27.199 1.00 97.88 90 LYS A CA 1
ATOM 731 C C . LYS A 1 90 ? -14.795 -1.442 27.604 1.00 97.88 90 LYS A C 1
ATOM 733 O O . LYS A 1 90 ? -15.093 -1.467 28.796 1.00 97.88 90 LYS A O 1
ATOM 738 N N . THR A 1 91 ? -15.641 -1.804 26.642 1.00 98.00 91 THR A N 1
ATOM 739 C CA . THR A 1 91 ? -17.004 -2.283 26.911 1.00 98.00 91 THR A CA 1
ATOM 740 C C . THR A 1 91 ? -16.993 -3.549 27.767 1.00 98.00 91 THR A C 1
ATOM 742 O O . THR A 1 91 ? -17.710 -3.614 28.765 1.00 98.00 91 THR A O 1
ATOM 745 N N . ILE A 1 92 ? -16.126 -4.518 27.455 1.00 98.12 92 ILE A N 1
ATOM 746 C CA . ILE A 1 92 ? -15.947 -5.731 28.271 1.00 98.12 92 ILE A CA 1
ATOM 747 C C . ILE A 1 92 ? -15.528 -5.378 29.703 1.00 98.12 92 ILE A C 1
ATOM 749 O O . ILE A 1 92 ? -16.070 -5.936 30.659 1.00 98.12 92 ILE A O 1
ATOM 753 N N . ASN A 1 93 ? -14.607 -4.429 29.880 1.00 98.19 93 ASN A N 1
ATOM 754 C CA . ASN A 1 93 ? -14.184 -3.993 31.211 1.00 98.19 93 ASN A CA 1
ATOM 755 C C . ASN A 1 93 ? -15.334 -3.366 32.012 1.00 98.19 93 ASN A C 1
ATOM 757 O O . ASN A 1 93 ? -15.481 -3.661 33.200 1.00 98.19 93 ASN A O 1
ATOM 761 N N . ILE A 1 94 ? -16.167 -2.539 31.374 1.00 98.12 94 ILE A N 1
ATOM 762 C CA . ILE A 1 94 ? -17.350 -1.938 32.008 1.00 98.12 94 ILE A CA 1
ATOM 763 C C . ILE A 1 94 ? -18.337 -3.030 32.431 1.00 98.12 94 ILE A C 1
ATOM 765 O O . ILE A 1 94 ? -18.753 -3.055 33.589 1.00 98.12 94 ILE A O 1
ATOM 769 N N . LEU A 1 95 ? -18.658 -3.963 31.531 1.00 98.00 95 LEU A N 1
ATOM 770 C CA . LEU A 1 95 ? -19.551 -5.089 31.819 1.00 98.00 95 LEU A CA 1
ATOM 771 C C . LEU A 1 95 ? -19.016 -5.960 32.956 1.00 98.00 95 LEU A C 1
ATOM 773 O O . LEU A 1 95 ? -19.764 -6.337 33.851 1.00 98.00 95 LEU A O 1
ATOM 777 N N . THR A 1 96 ? -17.711 -6.224 32.970 1.00 98.25 96 THR A N 1
ATOM 778 C CA . THR A 1 96 ? -17.061 -7.002 34.030 1.00 98.25 96 THR A CA 1
ATOM 779 C C . THR A 1 96 ? -17.171 -6.300 35.381 1.00 98.25 96 THR A C 1
ATOM 781 O O . THR A 1 96 ? -17.440 -6.947 36.393 1.00 98.25 96 THR A O 1
ATOM 784 N N . LYS A 1 97 ? -16.980 -4.976 35.420 1.00 97.94 97 LYS A N 1
ATOM 785 C CA . LYS A 1 97 ? -17.147 -4.192 36.649 1.00 97.94 97 LYS A CA 1
ATOM 786 C C . LYS A 1 97 ? -18.598 -4.226 37.124 1.00 97.94 97 LYS A C 1
ATOM 788 O O . LYS A 1 97 ? -18.839 -4.551 38.281 1.00 97.94 97 LYS A O 1
ATOM 793 N N . PHE A 1 98 ? -19.545 -3.973 36.222 1.00 97.94 98 PHE A N 1
ATOM 794 C CA . PHE A 1 98 ? -20.969 -4.021 36.540 1.00 97.94 98 PHE A CA 1
ATOM 795 C C . PHE A 1 98 ? -21.390 -5.400 37.052 1.00 97.94 98 PHE A C 1
ATOM 797 O O . PHE A 1 98 ? -22.074 -5.494 38.063 1.00 97.94 98 PHE A O 1
ATOM 804 N N . HIS A 1 99 ? -20.925 -6.477 36.415 1.00 97.38 99 HIS A N 1
ATOM 805 C CA . HIS A 1 99 ? -21.206 -7.838 36.856 1.00 97.38 99 HIS A CA 1
ATOM 806 C C . HIS A 1 99 ? -20.667 -8.107 38.267 1.00 97.38 99 HIS A C 1
ATOM 808 O O . HIS A 1 99 ? -21.380 -8.661 39.100 1.00 97.38 99 HIS A O 1
ATOM 814 N N . LYS A 1 100 ? -19.440 -7.664 38.575 1.00 97.94 100 LYS A N 1
ATOM 815 C CA . LYS A 1 100 ? -18.875 -7.771 39.931 1.00 97.94 100 LYS A CA 1
ATOM 816 C C . LYS A 1 100 ? -19.703 -7.000 40.958 1.00 97.94 100 LYS A C 1
ATOM 818 O O . LYS A 1 100 ? -19.948 -7.520 42.044 1.00 97.94 100 LYS A O 1
ATOM 823 N N . ASP A 1 101 ? -20.120 -5.782 40.631 1.00 97.56 101 ASP A N 1
ATOM 824 C CA . ASP A 1 101 ? -20.911 -4.947 41.537 1.00 97.56 101 ASP A CA 1
ATOM 825 C C . ASP A 1 101 ? -22.319 -5.529 41.743 1.00 97.56 101 ASP A C 1
ATOM 827 O O . ASP A 1 101 ? -22.785 -5.626 42.877 1.00 97.56 101 ASP A O 1
ATOM 831 N N . TRP A 1 102 ? -22.954 -6.031 40.682 1.00 97.19 102 TRP A N 1
ATOM 832 C CA . TRP A 1 102 ? -24.229 -6.743 40.764 1.00 97.19 102 TRP A CA 1
ATOM 833 C C . TRP A 1 102 ? -24.128 -8.001 41.636 1.00 97.19 102 TRP A C 1
ATOM 835 O O . TRP A 1 102 ? -24.935 -8.177 42.548 1.00 97.19 102 TRP A O 1
ATOM 845 N N . MET A 1 103 ? -23.099 -8.831 41.436 1.00 97.75 103 MET A N 1
ATOM 846 C CA . MET A 1 103 ? -22.870 -10.032 42.249 1.00 97.75 103 MET A CA 1
ATOM 847 C C . MET A 1 103 ? -22.668 -9.707 43.731 1.00 97.75 103 MET A C 1
ATOM 849 O O . MET A 1 103 ? -23.183 -10.428 44.589 1.00 97.75 103 MET A O 1
ATOM 853 N N . LYS A 1 104 ? -21.959 -8.617 44.058 1.00 96.50 104 LYS A N 1
ATOM 854 C CA . LYS A 1 104 ? -21.826 -8.148 45.447 1.00 96.50 104 LYS A CA 1
ATOM 855 C C . LYS A 1 104 ? -23.181 -7.781 46.045 1.00 96.50 104 LYS A C 1
ATOM 857 O O . LYS A 1 104 ? -23.482 -8.218 47.154 1.00 96.50 104 LYS A O 1
ATOM 862 N N . THR A 1 105 ? -23.996 -7.018 45.318 1.00 97.06 105 THR A N 1
ATOM 863 C CA . THR A 1 105 ? -25.340 -6.628 45.767 1.00 97.06 105 THR A CA 1
ATOM 864 C C . THR A 1 105 ? -26.212 -7.854 46.010 1.00 97.06 105 THR A C 1
ATOM 866 O O . THR A 1 105 ? -26.758 -7.998 47.101 1.00 97.06 105 THR A O 1
ATOM 869 N N . VAL A 1 106 ? -26.280 -8.780 45.049 1.00 97.12 106 VAL A N 1
ATOM 870 C CA . VAL A 1 106 ? -27.050 -10.026 45.185 1.00 97.12 106 VAL A CA 1
ATOM 871 C C . VAL A 1 106 ? -26.583 -10.818 46.405 1.00 97.12 106 VAL A C 1
ATOM 873 O O . VAL A 1 106 ? -27.399 -11.165 47.256 1.00 97.12 106 VAL A O 1
ATOM 876 N N . THR A 1 107 ? -25.274 -11.030 46.551 1.00 96.75 107 THR A N 1
ATOM 877 C CA . THR A 1 107 ? -24.710 -11.777 47.687 1.00 96.75 107 THR A CA 1
ATOM 878 C C . THR A 1 107 ? -25.073 -11.132 49.026 1.00 96.75 107 THR A C 1
ATOM 880 O O . THR A 1 107 ? -25.488 -11.832 49.949 1.00 96.75 107 THR A O 1
ATOM 883 N N . SER A 1 108 ? -24.983 -9.801 49.121 1.00 95.25 108 SER A N 1
ATOM 884 C CA . SER A 1 108 ? -25.378 -9.054 50.319 1.00 95.25 108 SER A CA 1
ATOM 885 C C . SER A 1 108 ? -26.865 -9.241 50.636 1.00 95.25 108 SER A C 1
ATOM 887 O O . SER A 1 108 ? -27.205 -9.625 51.751 1.00 95.25 108 SER A O 1
ATOM 889 N N . THR A 1 109 ? -27.751 -9.076 49.645 1.00 95.94 109 THR A N 1
ATOM 890 C CA . THR A 1 109 ? -29.203 -9.241 49.850 1.00 95.94 109 THR A CA 1
ATOM 891 C C . THR A 1 109 ? -29.598 -10.657 50.269 1.00 95.94 109 THR A C 1
ATOM 893 O O . THR A 1 109 ? -30.460 -10.836 51.128 1.00 95.94 109 THR A O 1
ATOM 896 N N . VAL A 1 110 ? -28.955 -11.682 49.703 1.00 95.44 110 VAL A N 1
ATOM 897 C CA . VAL A 1 110 ? -29.194 -13.081 50.082 1.00 95.44 110 VAL A CA 1
ATOM 898 C C . VAL A 1 110 ? -28.760 -13.319 51.526 1.00 95.44 110 VAL A C 1
ATOM 900 O O . VAL A 1 110 ? -29.496 -13.938 52.294 1.00 95.44 110 VAL A O 1
ATOM 903 N N . TYR A 1 111 ? -27.598 -12.793 51.919 1.00 94.69 111 TYR A N 1
ATOM 904 C CA . TYR A 1 111 ? -27.107 -12.908 53.288 1.00 94.69 111 TYR A CA 1
ATOM 905 C C . TYR A 1 111 ? -28.031 -12.204 54.293 1.00 94.69 111 TYR A C 1
ATOM 907 O O . TYR A 1 111 ? -28.406 -12.806 55.298 1.00 94.69 111 TYR A O 1
ATOM 915 N N . THR A 1 112 ? -28.469 -10.972 54.009 1.00 94.81 112 THR A N 1
ATOM 916 C CA . THR A 1 112 ? -29.394 -10.242 54.892 1.00 94.81 112 THR A CA 1
ATOM 917 C C . THR A 1 112 ? -30.745 -10.938 55.009 1.00 94.81 112 THR A C 1
ATOM 919 O O . THR A 1 112 ? -31.275 -11.047 56.111 1.00 94.81 112 THR A O 1
ATOM 922 N N . ASN A 1 113 ? -31.288 -11.458 53.904 1.00 93.00 113 ASN A N 1
ATOM 923 C CA . ASN A 1 113 ? -32.547 -12.202 53.930 1.00 93.00 113 ASN A CA 1
ATOM 924 C C . ASN A 1 113 ? -32.433 -13.469 54.780 1.00 93.00 113 ASN A C 1
ATOM 926 O O . ASN A 1 113 ? -33.329 -13.739 55.572 1.00 93.00 113 ASN A O 1
ATOM 930 N N . LYS A 1 114 ? -31.314 -14.197 54.680 1.00 92.94 114 LYS A N 1
ATOM 931 C CA . LYS A 1 114 ? -31.059 -15.378 55.512 1.00 92.94 114 LYS A CA 1
ATOM 932 C C . LYS A 1 114 ? -31.026 -15.038 57.007 1.00 92.94 114 LYS A C 1
ATOM 934 O O . LYS A 1 114 ? -31.657 -15.718 57.809 1.00 92.94 114 LYS A O 1
ATOM 939 N N . LEU A 1 115 ? -30.348 -13.953 57.386 1.00 90.25 115 LEU A N 1
ATOM 940 C CA . LEU A 1 115 ? -30.330 -13.502 58.782 1.00 90.25 115 LEU A CA 1
ATOM 941 C C . LEU A 1 115 ? -31.731 -13.132 59.292 1.00 90.25 115 LEU A C 1
ATOM 943 O O . LEU A 1 115 ? -32.081 -13.459 60.425 1.00 90.25 115 LEU A O 1
ATOM 947 N N . LEU A 1 116 ? -32.541 -12.471 58.460 1.00 88.88 116 LEU A N 1
ATOM 948 C CA . LEU A 1 116 ? -33.919 -12.120 58.805 1.00 88.88 116 LEU A CA 1
ATOM 949 C C . LEU A 1 116 ? -34.809 -13.362 58.962 1.00 88.88 116 LEU A C 1
ATOM 951 O O . LEU A 1 116 ? -35.606 -13.413 59.899 1.00 88.88 116 LEU A O 1
ATOM 955 N N . THR A 1 117 ? -34.664 -14.377 58.101 1.00 89.19 117 THR A N 1
ATOM 956 C CA . THR A 1 117 ? -35.420 -15.635 58.230 1.00 89.19 117 THR A CA 1
ATOM 957 C C . THR A 1 117 ? -35.032 -16.406 59.488 1.00 89.19 117 THR A C 1
ATOM 959 O O . THR A 1 117 ? -35.914 -16.877 60.207 1.00 89.19 117 THR A O 1
ATOM 962 N N . ASP A 1 118 ? -33.736 -16.473 59.805 1.00 89.69 118 ASP A N 1
ATOM 963 C CA . ASP A 1 118 ? -33.234 -17.173 60.992 1.00 89.69 118 ASP A CA 1
ATOM 964 C C . ASP A 1 118 ? -33.729 -16.482 62.281 1.00 89.69 118 ASP A C 1
ATOM 966 O O . ASP A 1 118 ? -34.227 -17.136 63.203 1.00 89.69 118 ASP A O 1
ATOM 970 N N . ALA A 1 119 ? -33.698 -15.144 62.324 1.00 85.88 119 ALA A N 1
ATOM 971 C CA . ALA A 1 119 ? -34.245 -14.362 63.434 1.00 85.88 119 ALA A CA 1
ATOM 972 C C . ALA A 1 119 ? -35.770 -14.533 63.586 1.00 85.88 119 ALA A C 1
ATOM 974 O O . ALA A 1 119 ? -36.276 -14.676 64.705 1.00 85.88 119 ALA A O 1
ATOM 975 N N . GLY A 1 120 ? -36.513 -14.565 62.475 1.00 83.94 120 GLY A N 1
ATOM 976 C CA . GLY A 1 120 ? -37.957 -14.811 62.473 1.00 83.94 120 GLY A CA 1
ATOM 977 C C . GLY A 1 120 ? -38.323 -16.175 63.063 1.00 83.94 120 GLY A C 1
ATOM 978 O O . GLY A 1 120 ? -39.190 -16.254 63.937 1.00 83.94 120 GLY A O 1
ATOM 979 N N . HIS A 1 121 ? -37.609 -17.235 62.667 1.00 82.06 121 HIS A N 1
ATOM 980 C CA . HIS A 1 121 ? -37.800 -18.582 63.213 1.00 82.06 121 HIS A CA 1
ATOM 981 C C . HIS A 1 121 ? -37.541 -18.647 64.723 1.00 82.06 121 HIS A C 1
ATOM 983 O O . HIS A 1 121 ? -38.356 -19.206 65.458 1.00 82.06 121 HIS A O 1
ATOM 989 N N . HIS A 1 122 ? -36.460 -18.031 65.212 1.00 78.25 122 HIS A N 1
ATOM 990 C CA . HIS A 1 122 ? -36.170 -17.983 66.649 1.00 78.25 122 HIS A CA 1
ATOM 991 C C . HIS A 1 122 ? -37.256 -17.257 67.451 1.00 78.25 122 HIS A C 1
ATOM 993 O O . HIS A 1 122 ? -37.629 -17.698 68.541 1.00 78.25 122 HIS A O 1
ATOM 999 N N . THR A 1 123 ? -37.774 -16.152 66.915 1.00 77.62 123 THR A N 1
ATOM 1000 C CA . THR A 1 123 ? -38.804 -15.350 67.589 1.00 77.62 123 THR A CA 1
ATOM 1001 C C . THR A 1 123 ? -40.143 -16.086 67.616 1.00 77.62 123 THR A C 1
ATOM 1003 O O . THR A 1 123 ? -40.796 -16.140 68.658 1.00 77.62 123 THR A O 1
ATOM 1006 N N . SER A 1 124 ? -40.517 -16.724 66.502 1.00 78.00 124 SER A N 1
ATOM 1007 C CA . SER A 1 124 ? -41.708 -17.572 66.412 1.00 78.00 124 SER A CA 1
ATOM 1008 C C . SER A 1 124 ? -41.637 -18.747 67.391 1.00 78.00 124 SER A C 1
ATOM 1010 O O . SER A 1 124 ? -42.575 -18.940 68.157 1.00 78.00 124 SER A O 1
ATOM 1012 N N . HIS A 1 125 ? -40.502 -19.452 67.457 1.00 80.12 125 HIS A N 1
ATOM 1013 C CA . HIS A 1 125 ? -40.313 -20.572 68.381 1.00 80.12 125 HIS A CA 1
ATOM 1014 C C . HIS A 1 125 ? -40.432 -20.151 69.859 1.00 80.12 125 HIS A C 1
ATOM 1016 O O . HIS A 1 125 ? -41.097 -20.822 70.653 1.00 80.12 125 HIS A O 1
ATOM 1022 N N . LYS A 1 126 ? -39.849 -19.002 70.235 1.00 80.06 126 LYS A N 1
ATOM 1023 C CA . LYS A 1 126 ? -40.004 -18.437 71.587 1.00 80.06 126 LYS A CA 1
ATOM 1024 C C . LYS A 1 126 ? -41.459 -18.109 71.921 1.00 80.06 126 LYS A C 1
ATOM 1026 O O . LYS A 1 126 ? -41.903 -18.407 73.027 1.00 80.06 126 LYS A O 1
ATOM 1031 N N . LEU A 1 127 ? -42.194 -17.506 70.986 1.00 77.69 127 LEU A N 1
ATOM 1032 C CA . LEU A 1 127 ? -43.609 -17.181 71.175 1.00 77.69 127 LEU A CA 1
ATOM 1033 C C . LEU A 1 127 ? -44.467 -18.444 71.303 1.00 77.69 127 LEU A C 1
ATOM 1035 O O . LEU A 1 127 ? -45.313 -18.505 72.189 1.00 77.69 127 LEU A O 1
ATOM 1039 N N . THR A 1 128 ? -44.222 -19.470 70.481 1.00 75.44 128 THR A N 1
ATOM 1040 C CA . THR A 1 128 ? -44.944 -20.747 70.587 1.00 75.44 128 THR A CA 1
ATOM 1041 C C . THR A 1 128 ? -44.692 -21.437 71.922 1.00 75.44 128 THR A C 1
ATOM 1043 O O . THR A 1 128 ? -45.639 -21.919 72.534 1.00 75.44 128 THR A O 1
ATOM 1046 N N . MET A 1 129 ? -43.452 -21.425 72.423 1.00 77.19 129 MET A N 1
ATOM 1047 C CA . MET A 1 129 ? -43.156 -22.017 73.729 1.00 77.19 129 MET A CA 1
ATOM 1048 C C . MET A 1 129 ? -43.800 -21.239 74.879 1.00 77.19 129 MET A C 1
ATOM 1050 O O . MET A 1 129 ? -44.430 -21.830 75.745 1.00 77.19 129 MET A O 1
ATOM 1054 N N . SER A 1 130 ? -43.742 -19.906 74.830 1.00 74.19 130 SER A N 1
ATOM 1055 C CA . SER A 1 130 ? -44.407 -19.035 75.806 1.00 74.19 130 SER A CA 1
ATOM 1056 C C . SER A 1 130 ? -45.931 -19.201 75.850 1.00 74.19 130 SER A C 1
ATOM 1058 O O . SER A 1 130 ? -46.531 -18.859 76.869 1.00 74.19 130 SER A O 1
ATOM 1060 N N . LEU A 1 131 ? -46.564 -19.612 74.749 1.00 74.44 131 LEU A N 1
ATOM 1061 C CA . LEU A 1 131 ? -48.005 -19.862 74.689 1.00 74.44 131 LEU A CA 1
ATOM 1062 C C . LEU A 1 131 ? -48.371 -21.267 75.181 1.00 74.44 131 LEU A C 1
ATOM 1064 O O . LEU A 1 131 ? -49.459 -21.427 75.713 1.00 74.44 131 LEU A O 1
ATOM 1068 N N . CYS A 1 132 ? -47.488 -22.259 75.027 1.00 70.12 132 CYS A N 1
ATOM 1069 C CA . CYS A 1 132 ? -47.691 -23.610 75.562 1.00 70.12 132 CYS A CA 1
ATOM 1070 C C . CYS A 1 132 ? -47.530 -23.696 77.089 1.00 70.12 132 CYS A C 1
ATOM 1072 O O . CYS A 1 132 ? -48.131 -24.575 77.697 1.00 70.12 132 CYS A O 1
ATOM 1074 N N . ASP A 1 133 ? -46.738 -22.807 77.696 1.00 62.81 133 ASP A N 1
ATOM 1075 C CA . ASP A 1 133 ? -46.508 -22.763 79.151 1.00 62.81 133 ASP A CA 1
ATOM 1076 C C . ASP A 1 133 ? -47.597 -21.986 79.937 1.00 62.81 133 ASP A C 1
ATOM 1078 O O . ASP A 1 133 ? -47.479 -21.828 81.154 1.00 62.81 133 ASP A O 1
ATOM 1082 N N . ARG A 1 134 ? -48.644 -21.475 79.268 1.00 56.41 134 ARG A N 1
ATOM 1083 C CA . ARG A 1 134 ? -49.828 -20.846 79.892 1.00 56.41 134 ARG A CA 1
ATOM 1084 C C . ARG A 1 134 ? -51.035 -21.769 79.843 1.00 56.41 134 ARG A C 1
ATOM 1086 O O . ARG A 1 134 ? -51.797 -21.737 80.832 1.00 56.41 134 ARG A O 1
#